Protein AF-A0A3C0TWR9-F1 (afdb_monomer)

pLDDT: mean 89.39, std 9.6, range [45.34, 96.81]

Structure (mmCIF, N/CA/C/O backbone):
data_AF-A0A3C0TWR9-F1
#
_entry.id   AF-A0A3C0TWR9-F1
#
loop_
_atom_site.group_PDB
_atom_site.id
_atom_site.type_symbol
_atom_site.label_atom_id
_atom_site.label_alt_id
_atom_site.label_comp_id
_atom_site.label_asym_id
_atom_site.label_entity_id
_atom_site.label_seq_id
_atom_site.pdbx_PDB_ins_code
_atom_site.Cartn_x
_atom_site.Cartn_y
_atom_site.Cartn_z
_atom_site.occupancy
_atom_site.B_iso_or_equiv
_atom_site.auth_seq_id
_atom_site.auth_comp_id
_atom_site.auth_asym_id
_atom_site.auth_atom_id
_atom_site.pdbx_PDB_model_num
ATOM 1 N N . MET A 1 1 ? -7.723 -13.091 25.732 1.00 45.34 1 MET A N 1
ATOM 2 C CA . MET A 1 1 ? -7.974 -11.801 25.053 1.00 45.34 1 MET A CA 1
ATOM 3 C C . MET A 1 1 ? -7.292 -11.866 23.698 1.00 45.34 1 MET A C 1
ATOM 5 O O . MET A 1 1 ? -6.085 -12.060 23.671 1.00 45.34 1 MET A O 1
ATOM 9 N N . ALA A 1 2 ? -8.036 -11.823 22.592 1.00 55.31 2 ALA A N 1
ATOM 10 C CA . ALA A 1 2 ? -7.422 -11.715 21.270 1.00 55.31 2 ALA A CA 1
ATOM 11 C C . ALA A 1 2 ? -6.906 -10.280 21.105 1.00 55.31 2 ALA A C 1
ATOM 13 O O . ALA A 1 2 ? -7.661 -9.336 21.331 1.00 55.31 2 ALA A O 1
ATOM 14 N N . LEU A 1 3 ? -5.626 -10.115 20.774 1.00 61.94 3 LEU A N 1
ATOM 15 C CA . LEU A 1 3 ? -5.082 -8.808 20.419 1.00 61.94 3 LEU A CA 1
ATOM 16 C C . LEU A 1 3 ? -5.787 -8.353 19.137 1.00 61.94 3 LEU A C 1
ATOM 18 O O . LEU A 1 3 ? -5.708 -9.038 18.116 1.00 61.94 3 LEU A O 1
ATOM 22 N N . VAL A 1 4 ? -6.506 -7.230 19.197 1.00 74.06 4 VAL A N 1
ATOM 23 C CA . VAL A 1 4 ? -7.008 -6.573 17.988 1.00 74.06 4 VAL A CA 1
ATOM 24 C C . VAL A 1 4 ? -5.786 -6.137 17.187 1.00 74.06 4 VAL A C 1
ATOM 26 O O . VAL A 1 4 ? -4.974 -5.341 17.653 1.00 74.06 4 VAL A O 1
ATOM 29 N N . GLN A 1 5 ? -5.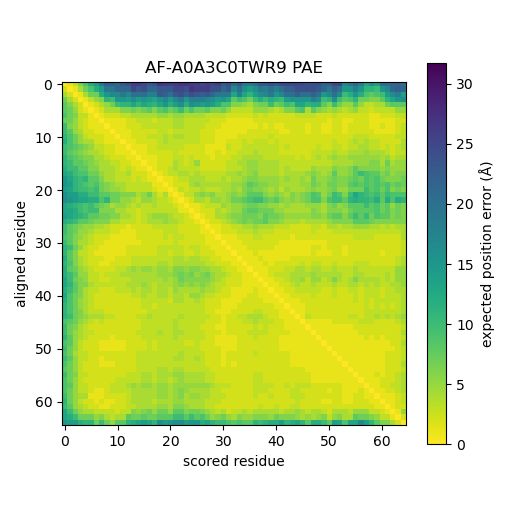618 -6.727 16.006 1.00 81.31 5 GLN A N 1
ATOM 30 C CA . GLN A 1 5 ? -4.575 -6.322 15.074 1.00 81.31 5 GLN A CA 1
ATOM 31 C C . GLN A 1 5 ? -5.039 -5.052 14.350 1.00 81.31 5 GLN A C 1
ATOM 33 O O . GLN A 1 5 ? -6.186 -5.023 13.892 1.00 81.31 5 GLN A O 1
ATOM 38 N N . PRO A 1 6 ? -4.198 -4.009 14.235 1.00 90.38 6 PRO A N 1
ATOM 39 C CA . PRO A 1 6 ? -4.566 -2.796 13.520 1.00 90.38 6 PRO A CA 1
ATOM 40 C C . PRO A 1 6 ? -4.875 -3.112 12.054 1.00 90.38 6 PRO A C 1
ATOM 42 O O . PRO A 1 6 ? -4.100 -3.786 11.369 1.00 90.38 6 PRO A O 1
ATOM 45 N N . LEU A 1 7 ? -6.024 -2.626 11.584 1.00 94.00 7 LEU A N 1
ATOM 46 C CA . LEU A 1 7 ? -6.433 -2.721 10.187 1.00 94.00 7 LEU A CA 1
ATOM 47 C C . LEU A 1 7 ? -5.574 -1.777 9.344 1.00 94.00 7 LEU A C 1
ATOM 49 O O . LEU A 1 7 ? -5.444 -0.596 9.670 1.00 94.00 7 LEU A O 1
ATOM 53 N N . VAL A 1 8 ? -5.015 -2.294 8.253 1.00 96.31 8 VAL A N 1
ATOM 54 C CA . VAL A 1 8 ? -4.235 -1.506 7.295 1.00 96.31 8 VAL A CA 1
ATOM 55 C C . VAL A 1 8 ? -4.707 -1.749 5.874 1.00 96.31 8 VAL A C 1
ATO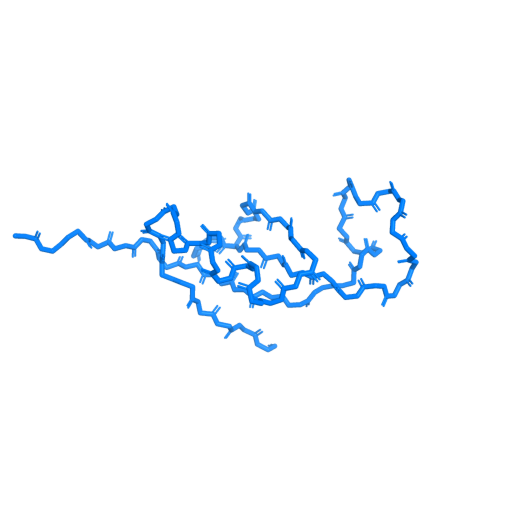M 57 O O . VAL A 1 8 ? -5.125 -2.851 5.520 1.00 96.31 8 VAL A O 1
ATOM 60 N N . TYR A 1 9 ? -4.615 -0.717 5.046 1.00 96.31 9 TYR A N 1
ATOM 61 C CA . TYR A 1 9 ? -5.050 -0.753 3.659 1.00 96.31 9 TYR A CA 1
ATOM 62 C C . TYR A 1 9 ? -3.854 -0.818 2.719 1.00 96.31 9 TYR A C 1
ATOM 64 O O . TYR A 1 9 ? -2.919 -0.028 2.822 1.00 96.31 9 TYR A O 1
ATOM 72 N N . VAL A 1 10 ? -3.893 -1.756 1.780 1.00 95.69 10 VAL A N 1
ATOM 73 C CA . VAL A 1 10 ? -2.883 -1.923 0.736 1.00 95.69 10 VAL A CA 1
ATOM 74 C C . VAL A 1 10 ? -3.438 -1.360 -0.564 1.00 95.69 10 VAL A C 1
ATOM 76 O O . VAL A 1 10 ? -4.420 -1.891 -1.089 1.00 95.69 10 VAL A O 1
ATOM 79 N N . LYS A 1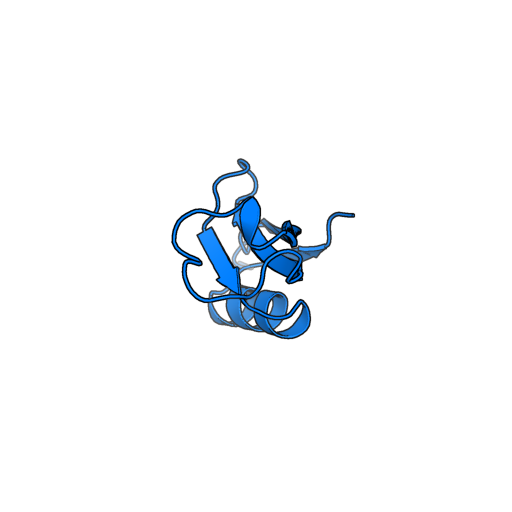 11 ? -2.790 -0.314 -1.083 1.00 94.62 11 LYS A N 1
ATOM 80 C CA . LYS A 1 11 ? -3.156 0.373 -2.327 1.00 94.62 11 LYS A CA 1
ATOM 81 C C . LYS A 1 11 ? -2.008 0.298 -3.333 1.00 94.62 11 LYS A C 1
ATOM 83 O O . LYS A 1 11 ? -0.859 0.544 -2.968 1.00 94.62 11 LYS A O 1
ATOM 88 N N . GLY A 1 12 ? -2.326 -0.025 -4.586 1.00 94.19 12 GLY A N 1
ATOM 89 C CA . GLY A 1 12 ? -1.395 0.132 -5.704 1.00 94.19 12 GLY A CA 1
ATOM 90 C C . GLY A 1 12 ? -1.306 1.603 -6.111 1.00 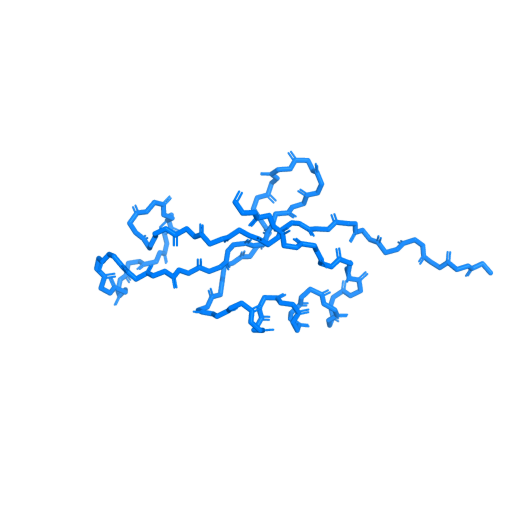94.19 12 GLY A C 1
ATOM 91 O O . GLY A 1 12 ? -2.338 2.239 -6.309 1.00 94.19 12 GLY A O 1
ATOM 92 N N . VAL A 1 13 ? -0.098 2.147 -6.198 1.00 92.19 13 VAL A N 1
ATOM 93 C CA . VAL A 1 13 ? 0.157 3.547 -6.574 1.00 92.19 13 VAL A CA 1
ATOM 94 C C . VAL A 1 13 ? 1.306 3.614 -7.569 1.00 92.19 13 VAL A C 1
ATOM 96 O O . VAL A 1 13 ? 2.154 2.716 -7.597 1.00 92.19 13 VAL A O 1
ATOM 99 N N . ASN A 1 14 ? 1.343 4.659 -8.392 1.00 92.69 14 ASN A N 1
ATOM 100 C CA . ASN A 1 14 ? 2.471 4.875 -9.286 1.00 92.69 14 ASN A CA 1
ATOM 101 C C . ASN A 1 14 ? 3.693 5.323 -8.471 1.00 92.69 14 ASN A C 1
ATOM 103 O O . ASN A 1 14 ? 3.571 6.099 -7.520 1.00 92.69 14 ASN A O 1
ATOM 107 N N . SER A 1 15 ? 4.882 4.856 -8.846 1.00 91.50 15 SER A N 1
ATOM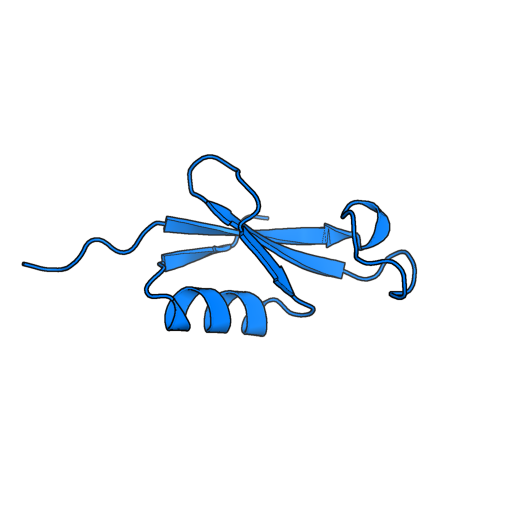 108 C CA . SER A 1 15 ? 6.145 5.295 -8.248 1.00 91.50 15 SER A CA 1
ATOM 109 C C . SER A 1 15 ? 6.336 6.810 -8.341 1.00 91.50 15 SER A C 1
ATOM 111 O O . SER A 1 15 ? 6.939 7.394 -7.444 1.00 91.50 15 SER A O 1
ATOM 113 N N . SER A 1 16 ? 5.787 7.455 -9.376 1.00 89.62 16 SER A N 1
ATOM 114 C CA . SER A 1 16 ? 5.833 8.910 -9.557 1.00 89.62 16 SER A CA 1
ATOM 115 C C . SER A 1 16 ? 4.994 9.691 -8.537 1.00 89.62 16 SER A C 1
ATOM 117 O O . SER A 1 16 ? 5.268 10.863 -8.291 1.00 89.62 16 SER A O 1
ATOM 119 N N . GLU A 1 17 ? 4.000 9.050 -7.916 1.00 86.31 17 GLU A N 1
ATOM 120 C CA . GLU A 1 17 ? 3.100 9.655 -6.926 1.00 86.31 17 GLU A CA 1
ATOM 121 C C . GLU A 1 17 ? 3.626 9.534 -5.486 1.00 86.31 17 GLU A C 1
ATOM 123 O O . GLU A 1 17 ? 3.017 10.068 -4.559 1.00 86.31 17 GLU A O 1
ATOM 128 N N . MET A 1 18 ? 4.742 8.824 -5.276 1.00 85.62 18 MET A N 1
ATOM 129 C CA . MET A 1 18 ? 5.288 8.538 -3.950 1.00 85.62 18 MET A CA 1
ATOM 130 C C . MET A 1 18 ? 6.660 9.193 -3.739 1.00 85.62 18 MET A C 1
ATOM 132 O O . MET A 1 18 ? 7.605 8.924 -4.486 1.00 85.62 18 MET A O 1
ATOM 136 N N . PRO A 1 19 ? 6.823 10.016 -2.686 1.00 83.44 19 PRO A N 1
ATOM 137 C CA . PRO A 1 19 ? 8.110 10.618 -2.374 1.00 83.44 19 PRO A CA 1
ATOM 138 C C . PRO A 1 19 ? 9.117 9.555 -1.917 1.00 83.44 19 PRO A C 1
ATOM 140 O O . PRO A 1 19 ? 8.772 8.593 -1.234 1.00 83.44 19 PRO A O 1
ATOM 143 N N . GLY A 1 20 ? 10.392 9.750 -2.261 1.00 84.38 20 GLY A N 1
ATOM 144 C CA . GLY A 1 20 ? 11.484 8.888 -1.792 1.00 84.38 20 GLY A CA 1
ATOM 145 C C . GLY A 1 20 ? 11.723 7.620 -2.618 1.00 84.38 20 GLY A C 1
ATOM 146 O O . GLY A 1 20 ? 12.627 6.858 -2.290 1.00 84.38 20 GLY A O 1
ATOM 147 N N . LEU A 1 21 ? 10.991 7.415 -3.717 1.00 86.81 21 LEU A N 1
ATOM 148 C CA . LEU A 1 21 ? 11.208 6.311 -4.666 1.00 86.81 21 LEU A CA 1
ATOM 149 C C . LEU A 1 21 ? 12.076 6.705 -5.873 1.00 86.81 21 LEU A C 1
ATOM 151 O O . LEU A 1 21 ? 11.994 6.102 -6.945 1.00 86.81 21 LEU A O 1
ATOM 155 N N . ASN A 1 22 ? 12.918 7.723 -5.692 1.00 78.69 22 ASN A N 1
ATOM 156 C CA . ASN A 1 22 ? 13.828 8.233 -6.711 1.00 78.69 22 ASN A CA 1
ATOM 157 C C . ASN A 1 22 ? 14.797 7.112 -7.131 1.00 78.69 22 ASN A C 1
ATOM 159 O O . ASN A 1 22 ? 15.705 6.764 -6.381 1.00 78.69 22 ASN A O 1
ATOM 163 N N . GLY A 1 23 ? 14.583 6.518 -8.306 1.00 83.12 23 GLY A N 1
ATOM 164 C CA . GLY A 1 23 ? 15.381 5.391 -8.809 1.00 83.12 23 GLY A CA 1
ATOM 165 C C . GLY A 1 23 ? 14.554 4.250 -9.397 1.00 83.12 23 GLY A C 1
ATOM 166 O O . GLY A 1 23 ? 15.098 3.426 -10.129 1.00 83.12 23 GLY A O 1
ATOM 167 N N . LEU A 1 24 ? 13.246 4.213 -9.136 1.00 87.00 24 LEU A N 1
ATOM 168 C CA . LEU A 1 24 ? 12.338 3.357 -9.896 1.00 87.00 24 LEU A CA 1
ATOM 169 C C . LEU A 1 24 ? 11.983 4.016 -11.237 1.00 87.00 24 LEU A C 1
ATOM 171 O O . LEU A 1 24 ? 11.866 5.244 -11.296 1.00 87.00 24 LEU A O 1
ATOM 175 N N . PRO A 1 25 ? 11.773 3.229 -12.308 1.00 88.69 25 PRO A N 1
ATOM 176 C CA . PRO A 1 25 ? 11.206 3.754 -13.541 1.00 88.69 25 PRO A CA 1
ATOM 177 C C . PRO A 1 25 ? 9.866 4.462 -13.278 1.00 88.69 25 PRO A C 1
ATOM 179 O O . PRO A 1 25 ? 9.113 4.027 -12.391 1.00 88.69 25 PRO A O 1
ATOM 182 N N . PRO A 1 26 ? 9.533 5.514 -14.049 1.00 80.50 26 PRO A N 1
ATOM 183 C CA . PRO A 1 26 ? 8.175 6.049 -14.063 1.00 80.50 26 PRO A CA 1
ATOM 184 C C . PRO A 1 26 ? 7.186 4.941 -14.457 1.00 80.50 26 PRO A C 1
ATOM 186 O O . PRO A 1 26 ? 7.563 3.987 -15.138 1.00 80.50 26 PRO A O 1
ATOM 189 N N . ASP A 1 27 ? 5.943 5.038 -13.982 1.00 86.88 27 ASP A N 1
ATOM 190 C CA . ASP A 1 27 ? 4.885 4.040 -14.212 1.00 86.88 27 ASP A CA 1
ATOM 191 C C . ASP A 1 27 ? 5.116 2.669 -13.569 1.00 86.88 27 ASP A C 1
ATOM 193 O O . ASP A 1 27 ? 4.392 1.704 -13.826 1.00 86.88 27 ASP A O 1
ATOM 197 N N . THR A 1 28 ? 6.076 2.582 -12.648 1.00 91.75 28 THR A N 1
ATOM 198 C CA . THR A 1 28 ? 6.236 1.388 -11.823 1.00 91.75 28 THR A CA 1
ATOM 199 C C . THR A 1 28 ? 5.146 1.361 -10.759 1.00 91.75 28 THR A C 1
ATOM 201 O O . THR A 1 28 ? 5.105 2.222 -9.882 1.00 91.75 28 THR A O 1
ATOM 204 N N . ILE A 1 29 ? 4.285 0.344 -10.795 1.00 92.69 29 ILE A N 1
ATOM 205 C CA . ILE A 1 29 ? 3.288 0.135 -9.742 1.00 92.69 29 ILE A CA 1
ATOM 206 C C . ILE A 1 29 ? 3.976 -0.391 -8.485 1.00 92.69 29 ILE A C 1
ATOM 208 O O . ILE A 1 29 ? 4.537 -1.487 -8.474 1.00 92.69 29 ILE A O 1
ATOM 212 N N . VAL A 1 30 ? 3.879 0.382 -7.411 1.00 94.00 30 VAL A N 1
ATOM 213 C CA . VAL A 1 30 ? 4.298 -0.003 -6.064 1.00 94.00 30 VAL A CA 1
ATOM 214 C C . VAL A 1 30 ? 3.077 -0.143 -5.164 1.00 94.00 30 VAL A C 1
ATOM 216 O O . VAL A 1 30 ? 1.972 0.275 -5.504 1.00 94.00 30 VAL A O 1
ATOM 219 N N . TYR A 1 31 ? 3.262 -0.762 -4.005 1.00 95.06 31 TYR A N 1
ATOM 220 C CA . TYR A 1 31 ? 2.186 -1.035 -3.064 1.00 95.06 31 TYR A CA 1
ATOM 221 C C . TYR A 1 31 ? 2.454 -0.316 -1.751 1.00 95.06 31 TYR A C 1
ATOM 223 O O . TYR A 1 31 ? 3.407 -0.633 -1.038 1.00 95.06 31 TYR A O 1
ATOM 231 N N . ALA A 1 32 ? 1.596 0.649 -1.441 1.00 94.81 32 ALA A N 1
ATOM 232 C CA . ALA A 1 32 ? 1.649 1.429 -0.218 1.00 94.81 32 ALA A CA 1
ATOM 233 C C . ALA A 1 32 ? 0.715 0.828 0.841 1.00 94.81 32 ALA A C 1
ATOM 235 O O . ALA A 1 32 ? -0.448 0.519 0.565 1.00 94.81 32 ALA A O 1
ATOM 236 N N . ILE A 1 33 ? 1.238 0.674 2.055 1.00 95.12 33 ILE A N 1
ATOM 237 C CA . ILE A 1 33 ? 0.507 0.256 3.250 1.00 95.12 33 ILE A CA 1
ATOM 238 C C . ILE A 1 33 ? 0.102 1.522 3.998 1.00 95.12 33 ILE A C 1
ATOM 240 O O . ILE A 1 33 ? 0.970 2.288 4.412 1.00 95.12 33 ILE A O 1
ATOM 244 N N . HIS A 1 34 ? -1.195 1.725 4.197 1.00 94.88 34 HIS A N 1
ATOM 245 C CA . HIS A 1 34 ? -1.742 2.845 4.957 1.00 94.88 34 HIS A CA 1
ATOM 246 C C . HIS A 1 34 ? -2.399 2.359 6.245 1.00 94.88 34 HIS A C 1
ATOM 248 O O . HIS A 1 34 ? -3.013 1.291 6.269 1.00 94.88 34 HIS A O 1
ATOM 254 N N . SER A 1 35 ? -2.306 3.154 7.309 1.00 93.50 35 SER A N 1
ATOM 255 C CA . SER A 1 35 ? -3.102 2.948 8.516 1.00 93.50 35 SER A CA 1
ATOM 256 C C . SER A 1 35 ? -4.597 3.117 8.220 1.00 93.50 35 SER A C 1
ATOM 258 O O . SER A 1 35 ? -4.988 3.659 7.182 1.00 93.50 35 SER A O 1
ATOM 260 N N . ALA A 1 36 ? -5.450 2.704 9.159 1.00 90.81 36 ALA A N 1
ATOM 261 C CA . ALA A 1 36 ? -6.890 2.953 9.080 1.00 90.81 36 ALA A CA 1
ATOM 262 C C . ALA A 1 36 ? -7.253 4.451 8.969 1.00 90.81 36 ALA A C 1
ATOM 264 O O . ALA A 1 36 ? -8.326 4.783 8.475 1.00 90.81 36 ALA A O 1
ATOM 265 N N . GLU A 1 37 ? -6.351 5.341 9.389 1.00 89.44 37 GLU A N 1
ATOM 266 C CA . GLU A 1 37 ? -6.496 6.801 9.328 1.00 89.44 37 GLU A CA 1
ATOM 267 C C . GLU A 1 37 ? -5.957 7.397 8.014 1.00 89.44 37 GLU A C 1
ATOM 269 O O . GLU A 1 37 ? -5.971 8.610 7.828 1.00 89.44 37 GLU A O 1
ATOM 274 N N . GLY A 1 38 ? -5.467 6.560 7.092 1.00 88.56 38 GLY A N 1
ATOM 275 C CA . GLY A 1 38 ? -4.931 6.992 5.799 1.00 88.56 38 GLY A CA 1
ATOM 276 C C . GLY A 1 38 ? -3.472 7.454 5.837 1.00 88.56 38 GLY A C 1
ATOM 277 O O . GLY A 1 38 ? -2.979 7.983 4.844 1.00 88.56 38 GLY A O 1
ATOM 278 N N . VAL A 1 39 ? -2.756 7.238 6.944 1.00 90.69 39 VAL A N 1
ATOM 279 C CA . VAL A 1 39 ? -1.333 7.593 7.058 1.00 90.69 39 VAL A CA 1
ATOM 280 C C . VAL A 1 39 ? -0.477 6.524 6.366 1.00 90.69 39 VAL A C 1
ATOM 282 O O . VAL A 1 39 ? -0.620 5.347 6.707 1.00 90.69 39 VAL A O 1
ATOM 285 N N . PRO A 1 40 ? 0.420 6.874 5.423 1.00 89.88 40 PRO A N 1
ATOM 286 C CA . PRO A 1 40 ? 1.319 5.908 4.797 1.00 89.88 40 PRO A CA 1
ATOM 287 C C . PRO A 1 40 ? 2.345 5.395 5.816 1.00 89.88 40 PRO A C 1
ATOM 289 O O . PRO A 1 40 ? 3.100 6.166 6.401 1.00 89.88 40 PRO A O 1
ATOM 292 N N . LEU A 1 41 ? 2.368 4.080 6.024 1.00 93.19 41 LEU A N 1
ATOM 293 C CA . LEU A 1 41 ? 3.266 3.399 6.961 1.00 93.19 41 LEU A CA 1
ATOM 294 C C . LEU A 1 41 ? 4.499 2.823 6.260 1.00 93.19 41 LEU A C 1
ATOM 296 O O . LEU A 1 41 ? 5.587 2.818 6.828 1.00 93.19 41 LEU A O 1
ATOM 300 N N . ALA A 1 42 ? 4.328 2.305 5.042 1.00 93.19 42 ALA A N 1
ATOM 301 C CA . ALA A 1 42 ? 5.405 1.707 4.258 1.00 93.19 42 ALA A CA 1
ATOM 302 C C . ALA A 1 42 ? 5.044 1.635 2.769 1.00 93.19 42 ALA A C 1
ATOM 304 O O . ALA A 1 42 ? 3.868 1.603 2.407 1.00 93.19 42 ALA A O 1
ATOM 305 N N . VAL A 1 43 ? 6.062 1.529 1.913 1.00 93.44 43 VAL A N 1
ATOM 306 C CA . VAL A 1 43 ? 5.911 1.263 0.477 1.00 93.44 43 VAL A CA 1
ATOM 307 C C . VAL A 1 43 ? 6.816 0.103 0.088 1.00 93.44 43 VAL A C 1
ATOM 309 O O . VAL A 1 43 ? 7.966 0.029 0.517 1.00 93.44 43 VAL A O 1
ATOM 312 N N . VAL A 1 44 ? 6.295 -0.821 -0.714 1.00 94.12 44 VAL A N 1
ATOM 313 C CA . VAL A 1 44 ? 7.022 -2.004 -1.182 1.00 94.12 44 VAL A CA 1
ATOM 314 C C . VAL A 1 44 ? 6.753 -2.271 -2.659 1.00 94.12 44 VAL A C 1
ATOM 316 O O . VAL A 1 44 ? 5.765 -1.810 -3.225 1.00 94.12 44 VAL A O 1
ATOM 319 N N . GLY A 1 45 ? 7.618 -3.060 -3.294 1.00 93.00 45 GLY A N 1
ATOM 320 C CA . GLY A 1 45 ? 7.538 -3.311 -4.736 1.00 93.00 45 GLY A CA 1
ATOM 321 C C . GLY A 1 45 ? 6.412 -4.249 -5.185 1.00 93.00 45 GLY A C 1
ATOM 322 O O . GLY A 1 45 ? 6.075 -4.256 -6.361 1.00 93.00 45 GLY A O 1
ATOM 323 N N . THR A 1 46 ? 5.818 -5.062 -4.301 1.00 94.19 46 THR A N 1
ATOM 324 C CA . THR A 1 46 ? 4.773 -6.026 -4.703 1.00 94.19 46 THR A CA 1
ATOM 325 C C . THR A 1 46 ? 3.641 -6.138 -3.689 1.00 94.19 46 THR A C 1
ATOM 327 O O . THR A 1 46 ? 3.837 -5.97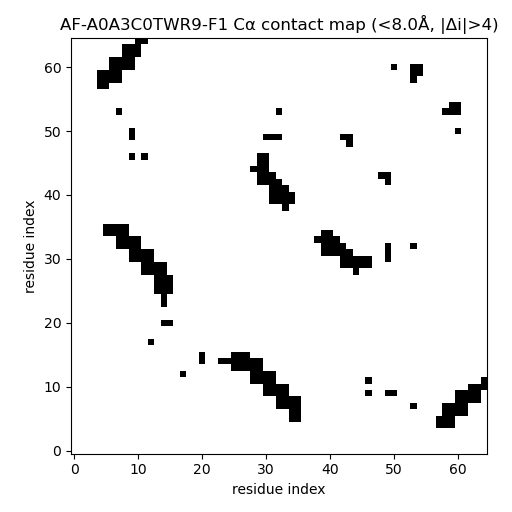6 -2.483 1.00 94.19 46 THR A O 1
ATOM 330 N N . ARG A 1 47 ? 2.446 -6.504 -4.172 1.00 94.38 47 ARG A N 1
ATOM 331 C CA . ARG A 1 47 ? 1.266 -6.734 -3.327 1.00 94.3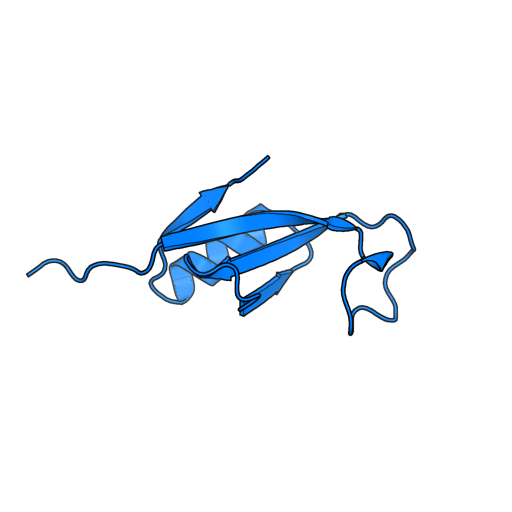8 47 ARG A CA 1
ATOM 332 C C . ARG A 1 47 ? 1.520 -7.806 -2.279 1.00 94.38 47 ARG A C 1
ATOM 334 O O . ARG A 1 47 ? 1.175 -7.632 -1.117 1.00 94.38 47 ARG A O 1
ATOM 341 N N . ALA A 1 48 ? 2.123 -8.921 -2.688 1.00 95.88 48 ALA A N 1
ATOM 342 C CA . ALA A 1 48 ? 2.420 -10.025 -1.784 1.00 95.88 48 ALA A CA 1
ATOM 343 C C . ALA A 1 48 ? 3.383 -9.584 -0.674 1.00 95.88 48 ALA A C 1
ATOM 345 O O . ALA A 1 48 ? 3.130 -9.871 0.494 1.00 95.88 48 ALA A O 1
ATOM 346 N N . ALA A 1 49 ? 4.425 -8.815 -1.017 1.00 96.19 49 ALA A N 1
ATOM 347 C CA . ALA A 1 49 ? 5.333 -8.248 -0.026 1.00 96.19 49 ALA A CA 1
ATOM 348 C C . ALA A 1 49 ? 4.599 -7.331 0.961 1.00 96.19 49 ALA A C 1
ATOM 350 O O . ALA A 1 49 ? 4.855 -7.419 2.158 1.00 96.19 49 ALA A O 1
ATOM 351 N N . ALA A 1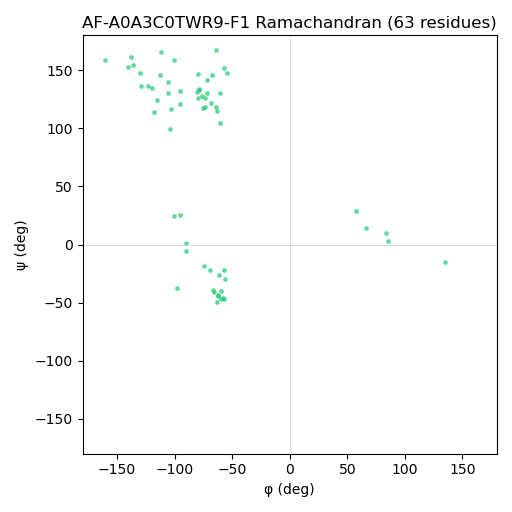 50 ? 3.640 -6.521 0.499 1.00 96.00 50 ALA A N 1
ATOM 352 C CA . ALA A 1 50 ? 2.891 -5.614 1.373 1.00 96.00 50 ALA A CA 1
ATOM 353 C C . ALA A 1 50 ? 2.092 -6.383 2.434 1.00 96.00 50 ALA A C 1
ATOM 355 O O . ALA A 1 50 ? 2.125 -6.054 3.619 1.00 96.00 50 ALA A O 1
ATOM 356 N N . PHE A 1 51 ? 1.426 -7.463 2.019 1.00 96.25 51 PHE A N 1
ATOM 357 C CA . PHE A 1 51 ? 0.689 -8.340 2.928 1.00 96.25 51 PHE A CA 1
ATOM 358 C C . PHE A 1 51 ? 1.619 -9.072 3.901 1.00 96.25 51 PHE A C 1
ATOM 360 O O . PHE A 1 51 ? 1.288 -9.200 5.080 1.00 96.25 51 PHE A O 1
ATOM 367 N N . THR A 1 52 ? 2.777 -9.540 3.430 1.00 96.81 52 THR A N 1
ATOM 368 C CA . THR A 1 52 ? 3.778 -10.198 4.280 1.00 96.81 52 THR A CA 1
ATOM 369 C C . THR A 1 52 ? 4.319 -9.243 5.341 1.00 96.81 52 THR A C 1
ATOM 371 O O . THR A 1 52 ? 4.279 -9.582 6.521 1.00 96.81 52 THR A O 1
ATOM 374 N N . VAL A 1 53 ? 4.742 -8.036 4.950 1.00 95.94 53 VAL A N 1
ATOM 375 C CA . VAL A 1 53 ? 5.258 -7.010 5.871 1.00 95.94 53 VAL A CA 1
ATOM 376 C C . VAL A 1 53 ? 4.204 -6.629 6.909 1.00 95.94 53 VAL A C 1
ATOM 378 O O . VAL A 1 53 ? 4.502 -6.623 8.102 1.00 95.94 53 VAL A O 1
ATOM 381 N N . ALA A 1 54 ? 2.958 -6.383 6.493 1.00 95.50 54 ALA A N 1
ATOM 382 C CA . ALA A 1 54 ? 1.868 -6.071 7.418 1.00 95.50 54 ALA A CA 1
ATOM 383 C C . ALA A 1 54 ? 1.668 -7.182 8.466 1.00 95.50 54 ALA A C 1
ATOM 385 O O . ALA A 1 54 ? 1.622 -6.909 9.664 1.00 95.50 54 ALA A O 1
ATOM 386 N N . ARG A 1 55 ? 1.630 -8.451 8.038 1.00 94.75 55 ARG A N 1
ATOM 387 C CA . ARG A 1 55 ? 1.442 -9.599 8.943 1.00 94.75 55 ARG A CA 1
ATOM 388 C C . ARG A 1 55 ? 2.619 -9.810 9.894 1.00 94.75 55 ARG A C 1
ATOM 390 O O . ARG A 1 55 ? 2.400 -10.123 11.061 1.00 94.75 55 ARG A O 1
ATOM 397 N N . GLN A 1 56 ? 3.848 -9.619 9.413 1.00 95.88 56 GLN A N 1
ATOM 398 C CA . GLN A 1 56 ? 5.060 -9.686 10.239 1.00 95.88 56 GLN A CA 1
ATOM 399 C C . GLN A 1 56 ? 5.068 -8.631 11.351 1.00 95.88 56 GLN A C 1
ATOM 401 O O . GLN A 1 56 ? 5.666 -8.859 12.395 1.00 95.88 56 GLN A O 1
ATOM 406 N N . ASN A 1 57 ? 4.362 -7.517 11.150 1.00 94.38 57 ASN A N 1
ATOM 407 C CA . ASN A 1 57 ? 4.212 -6.432 12.119 1.00 94.38 57 ASN A CA 1
ATOM 408 C C . ASN A 1 57 ? 2.864 -6.485 12.866 1.00 94.38 57 ASN A C 1
ATOM 410 O O . ASN A 1 57 ? 2.369 -5.462 13.332 1.00 94.38 57 ASN A O 1
ATOM 414 N N . ASN A 1 58 ? 2.242 -7.668 12.957 1.00 94.50 58 ASN A N 1
ATOM 415 C CA . ASN A 1 58 ? 0.977 -7.899 13.664 1.00 94.50 58 ASN A CA 1
ATOM 416 C C . ASN A 1 58 ? -0.206 -7.038 13.180 1.00 94.50 58 ASN A C 1
ATOM 418 O O . ASN A 1 58 ? -1.115 -6.764 13.959 1.00 94.50 58 ASN A O 1
ATOM 422 N N . MET A 1 59 ? -0.222 -6.633 11.910 1.00 95.00 59 MET A N 1
ATOM 423 C CA . MET A 1 59 ? -1.315 -5.871 11.301 1.00 95.00 59 MET A CA 1
ATOM 424 C C . MET A 1 59 ? -2.232 -6.771 10.461 1.00 95.00 59 MET A C 1
ATOM 426 O O . MET A 1 59 ? -1.813 -7.823 9.970 1.00 95.00 59 MET A O 1
ATOM 430 N N . HIS A 1 60 ? -3.465 -6.317 10.226 1.00 94.44 60 HIS A N 1
ATOM 431 C CA . HIS A 1 60 ? -4.439 -6.980 9.359 1.00 94.44 60 HIS A CA 1
ATOM 432 C C . HIS A 1 60 ? -4.548 -6.237 8.014 1.00 94.44 60 HIS A C 1
ATOM 434 O O . HIS A 1 60 ? -5.241 -5.222 7.937 1.00 94.44 60 HIS A O 1
ATOM 440 N N . PRO A 1 61 ? -3.883 -6.703 6.939 1.00 95.44 61 PRO A N 1
ATOM 441 C CA . PRO A 1 61 ? -3.939 -6.041 5.640 1.00 95.44 61 PRO A CA 1
ATOM 442 C C . PRO A 1 61 ? -5.226 -6.350 4.869 1.00 95.44 61 PRO A C 1
ATOM 444 O O . PRO A 1 61 ? -5.599 -7.512 4.699 1.00 95.44 61 PRO A O 1
ATOM 447 N N . VAL A 1 62 ? -5.842 -5.308 4.316 1.00 94.38 62 VAL A N 1
ATOM 448 C CA . VAL A 1 62 ? -6.962 -5.376 3.371 1.00 94.38 62 VAL A CA 1
ATOM 449 C C . VAL A 1 62 ? -6.584 -4.642 2.091 1.00 94.38 62 VAL A C 1
ATOM 451 O O . VAL A 1 62 ? -6.000 -3.565 2.122 1.00 94.38 62 VAL A O 1
ATOM 454 N N . SER A 1 63 ? -6.895 -5.232 0.940 1.00 89.94 63 SER A N 1
ATOM 455 C CA . SER A 1 63 ? -6.637 -4.601 -0.357 1.00 89.94 63 SER A CA 1
ATOM 456 C C . SER A 1 63 ? -7.734 -3.590 -0.661 1.00 89.94 63 SER A C 1
ATOM 458 O O . SER A 1 63 ? -8.907 -3.951 -0.608 1.00 89.94 63 SER A O 1
ATOM 460 N N . VAL A 1 64 ? -7.356 -2.378 -1.053 1.00 85.81 64 VAL A N 1
ATOM 461 C CA . VAL A 1 64 ? -8.267 -1.404 -1.670 1.00 85.81 64 VAL A CA 1
ATOM 462 C C . VAL A 1 64 ? -7.960 -1.333 -3.170 1.00 85.81 64 VAL A C 1
ATOM 464 O O . VAL A 1 64 ? -6.795 -1.478 -3.552 1.00 85.81 64 VAL A O 1
ATOM 467 N N . HIS A 1 65 ? -8.999 -1.235 -4.005 1.00 69.69 65 HIS A N 1
ATOM 468 C CA . HIS A 1 65 ? -8.883 -1.031 -5.457 1.00 69.69 65 HIS A CA 1
ATOM 469 C C . HIS A 1 65 ? -8.968 0.459 -5.772 1.00 69.69 65 HIS A C 1
ATOM 471 O O . HIS A 1 65 ? -9.815 1.129 -5.139 1.00 69.69 65 HIS A O 1
#

Nearest PDB structures (foldseek):
  3c94-assembly1_A  TM=3.833E-01  e=4.300E+00  Escherichia coli
  4js4-assembly3_B  TM=3.833E-01  e=5.967E+00  Escherichia coli K-12
  5cy4-assembly3_F  TM=2.362E-01  e=3.308E+00  Acinetobacter baumannii
  4jrq-assembly3_B  TM=2.375E-01  e=4.027E+00  Escherichia coli K-12
  5cy4-assembly1_A  TM=2.417E-01  e=8.281E+00  Acineto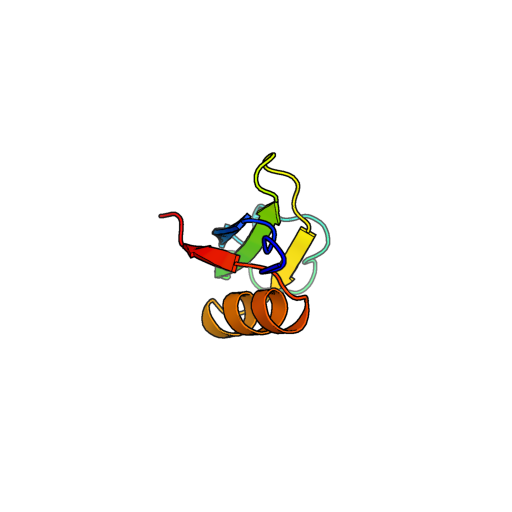bacter baumannii

Sequence (65 aa):
MALVQPLVYVKGVNSSEMPGLNGLPPDTIVYAIHSAEGVPLAVVGTRAAAFTVARQNNMHPVSVH

Secondary structure (DSSP, 8-state):
----PPEEEEEEEEGGGSTT-BTBPTT-EEEEEEETTS-EEEEES-HHHHHHHHHHTT-EEEE--

Foldseek 3Di:
DDPPAFEKEKEWDWCVVDPPSPPDDGRQTWIFIAGPVRHTDDIGRDPVVNCVVQVVVRHDYDYDD

Mean predicted aligned error: 4.4 Å

Solvent-accessible surface area (backbone atoms only — not comparable to full-atom values): 3855 Å² total; per-residue (Å²): 132,82,80,84,49,56,54,26,38,37,36,79,41,45,36,78,80,43,88,89,47,86,84,61,61,77,79,36,65,26,20,35,36,19,41,80,86,67,49,80,75,49,74,35,76,36,67,69,55,42,48,49,56,32,48,77,69,57,29,42,68,42,82,54,133

Radius of gyration: 12.3 Å; Cα contacts (8 Å, |Δi|>4): 116; chains: 1; bounding box: 24×22×39 Å